Protein AF-A0A7C7XFG1-F1 (afdb_monomer_lite)

Structure (mmCIF, N/CA/C/O backbone):
data_AF-A0A7C7XFG1-F1
#
_entry.id   AF-A0A7C7XFG1-F1
#
loop_
_atom_site.group_PDB
_atom_site.id
_atom_site.type_symbol
_atom_site.label_atom_id
_atom_site.label_alt_id
_atom_site.label_comp_id
_atom_site.label_asym_id
_atom_site.label_entity_id
_atom_site.label_seq_id
_atom_site.pdbx_PDB_ins_code
_atom_site.Cartn_x
_atom_site.Cartn_y
_atom_site.Cartn_z
_atom_site.occupancy
_atom_site.B_iso_or_equiv
_atom_site.auth_seq_id
_atom_site.auth_comp_id
_atom_site.auth_asym_id
_atom_site.auth_atom_id
_atom_site.pdbx_PDB_model_num
ATOM 1 N N . ASP A 1 1 ? -14.202 -2.512 3.787 1.00 85.25 1 ASP A N 1
ATOM 2 C CA . ASP A 1 1 ? -13.879 -1.202 4.414 1.00 85.25 1 ASP A CA 1
ATOM 3 C C . ASP A 1 1 ? -12.525 -0.596 4.058 1.00 85.25 1 ASP A C 1
ATOM 5 O O . ASP A 1 1 ? -12.422 0.629 4.050 1.00 85.25 1 ASP A O 1
ATOM 9 N N . ILE A 1 2 ? -11.489 -1.398 3.776 1.00 95.12 2 ILE A N 1
ATOM 10 C CA . ILE A 1 2 ? -10.126 -0.895 3.537 1.00 95.12 2 ILE A CA 1
ATOM 11 C C . ILE A 1 2 ? -9.636 -1.296 2.152 1.00 95.12 2 ILE A C 1
ATOM 13 O O . ILE A 1 2 ? -9.741 -2.463 1.767 1.00 95.12 2 ILE A O 1
ATOM 17 N N . VAL A 1 3 ? -9.013 -0.351 1.457 1.00 98.25 3 VAL A N 1
ATOM 18 C CA . VAL A 1 3 ? -8.217 -0.628 0.258 1.00 98.25 3 VAL A CA 1
ATOM 19 C C . VAL A 1 3 ? -6.757 -0.273 0.526 1.00 98.25 3 VAL A C 1
ATOM 21 O O . VAL A 1 3 ? -6.457 0.828 0.975 1.00 98.25 3 VAL A O 1
ATOM 24 N N . PHE A 1 4 ? -5.835 -1.183 0.229 1.00 98.62 4 PHE A N 1
ATOM 25 C CA . PHE A 1 4 ? -4.392 -0.949 0.239 1.00 98.62 4 PHE A CA 1
ATOM 26 C C . PHE A 1 4 ? -3.904 -0.702 -1.186 1.00 98.62 4 PHE A C 1
ATOM 28 O O . PHE A 1 4 ? -4.146 -1.521 -2.071 1.00 98.62 4 PHE A O 1
ATOM 35 N N . VAL A 1 5 ? -3.186 0.399 -1.406 1.00 98.69 5 VAL A N 1
ATOM 36 C CA . VAL A 1 5 ? -2.674 0.787 -2.728 1.00 98.69 5 VAL A CA 1
ATOM 37 C C . VAL A 1 5 ? -1.150 0.836 -2.695 1.00 98.69 5 VAL A C 1
ATOM 39 O O . VAL A 1 5 ? -0.562 1.655 -1.987 1.00 98.69 5 VAL A O 1
ATOM 42 N N . GLY A 1 6 ? -0.516 -0.060 -3.450 1.00 98.12 6 GLY A N 1
ATOM 43 C CA . GLY A 1 6 ? 0.925 -0.087 -3.694 1.00 98.12 6 GLY A CA 1
ATOM 44 C C . GLY A 1 6 ? 1.339 0.592 -5.000 1.00 98.12 6 GLY A C 1
ATOM 45 O O . GLY A 1 6 ? 0.567 1.310 -5.631 1.00 98.12 6 GLY A O 1
ATOM 46 N N . GLU A 1 7 ? 2.584 0.366 -5.413 1.00 98.00 7 GLU A N 1
ATOM 47 C CA . GLU A 1 7 ? 3.165 0.979 -6.612 1.00 98.00 7 GLU A CA 1
ATOM 48 C C . GLU A 1 7 ? 2.783 0.245 -7.905 1.00 98.00 7 GLU A C 1
ATOM 50 O O . GLU A 1 7 ? 2.129 0.818 -8.776 1.00 98.00 7 GLU A O 1
ATOM 55 N N . ALA A 1 8 ? 3.207 -1.013 -8.034 1.00 97.69 8 ALA A N 1
ATOM 56 C CA . ALA A 1 8 ? 3.112 -1.813 -9.249 1.00 97.69 8 ALA A CA 1
ATOM 57 C C . ALA A 1 8 ? 3.255 -3.315 -8.925 1.00 97.69 8 ALA A C 1
ATOM 59 O O . ALA A 1 8 ? 3.811 -3.662 -7.876 1.00 97.69 8 ALA A O 1
ATOM 60 N N . PRO A 1 9 ? 2.824 -4.225 -9.818 1.00 97.56 9 PRO A N 1
ATOM 61 C CA . PRO A 1 9 ? 3.169 -5.640 -9.730 1.00 97.56 9 PRO A CA 1
ATOM 62 C C . PRO A 1 9 ? 4.687 -5.862 -9.776 1.00 97.56 9 PR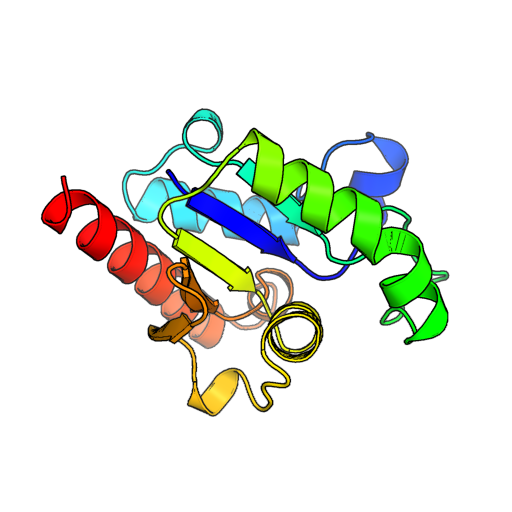O A C 1
ATOM 64 O O . PRO A 1 9 ? 5.397 -5.246 -10.572 1.00 97.56 9 PRO A O 1
ATOM 67 N N . GLY A 1 10 ? 5.185 -6.782 -8.948 1.00 96.25 10 GLY A N 1
ATOM 68 C CA . GLY A 1 10 ? 6.529 -7.339 -9.066 1.00 96.25 10 GLY A CA 1
ATOM 69 C C . GLY A 1 10 ? 6.544 -8.599 -9.935 1.00 96.25 10 GLY A C 1
ATOM 70 O O . GLY A 1 10 ? 5.545 -8.983 -10.539 1.00 96.25 10 GLY A O 1
ATOM 71 N N . LYS A 1 11 ? 7.695 -9.285 -9.992 1.00 96.31 11 LYS A N 1
ATOM 72 C CA . LYS A 1 11 ? 7.868 -10.507 -10.805 1.00 96.31 11 LYS A CA 1
ATOM 73 C C . LYS A 1 11 ? 6.856 -11.602 -10.462 1.00 96.31 11 LYS A C 1
ATOM 75 O O . LYS A 1 11 ? 6.346 -12.260 -11.360 1.00 96.31 11 LYS A O 1
ATOM 80 N N . SER A 1 12 ? 6.616 -11.835 -9.175 1.00 95.88 12 SER A N 1
ATOM 81 C CA . SER A 1 12 ? 5.724 -12.910 -8.734 1.00 95.88 12 SER A CA 1
ATOM 82 C C . SER A 1 12 ? 4.262 -12.575 -9.003 1.00 95.88 12 SER A C 1
ATOM 84 O O . SER A 1 12 ? 3.491 -13.466 -9.338 1.00 95.88 12 SER A O 1
ATOM 86 N N . GLU A 1 13 ? 3.895 -11.305 -8.851 1.00 96.12 13 GLU A N 1
ATOM 87 C CA . GLU A 1 13 ? 2.557 -10.789 -9.120 1.00 96.12 13 GLU A CA 1
ATOM 88 C C . GLU A 1 13 ? 2.219 -10.903 -10.607 1.00 96.12 13 GLU A C 1
ATOM 90 O O . GLU A 1 13 ? 1.163 -11.421 -10.948 1.00 96.12 13 GLU A O 1
ATOM 95 N N . ASP A 1 14 ? 3.151 -10.497 -11.469 1.00 95.75 14 ASP A N 1
ATOM 96 C CA . ASP A 1 14 ? 3.056 -10.573 -12.931 1.00 95.75 14 ASP A CA 1
ATOM 97 C C . ASP A 1 14 ? 2.844 -12.013 -13.422 1.00 95.75 14 ASP A C 1
ATOM 99 O O . ASP A 1 14 ? 1.933 -12.290 -14.192 1.00 95.75 14 ASP A O 1
ATOM 103 N N . LEU A 1 15 ? 3.613 -12.966 -12.883 1.00 95.38 15 LEU A N 1
ATOM 104 C CA . LEU A 1 15 ? 3.490 -14.386 -13.235 1.00 95.38 15 LEU A CA 1
ATOM 105 C C . LEU A 1 15 ? 2.198 -15.043 -12.730 1.00 95.38 15 LEU A C 1
ATOM 107 O O . LEU A 1 15 ? 1.760 -16.040 -13.297 1.00 95.38 15 LEU A O 1
ATOM 111 N N . ARG A 1 16 ? 1.632 -14.558 -11.621 1.00 94.44 16 ARG A N 1
ATOM 112 C CA . ARG A 1 16 ? 0.491 -15.202 -10.943 1.00 94.44 16 ARG A CA 1
ATOM 113 C C . ARG A 1 16 ? -0.832 -14.468 -11.138 1.00 94.44 16 ARG A C 1
ATOM 115 O O . ARG A 1 16 ? -1.855 -14.977 -10.690 1.00 94.44 16 ARG A O 1
ATOM 122 N N . GLY A 1 17 ? -0.813 -13.268 -11.715 1.00 92.94 17 GLY A N 1
ATOM 123 C CA . GLY A 1 17 ? -1.990 -12.412 -11.868 1.00 92.94 17 GLY A CA 1
ATOM 124 C C . GLY A 1 17 ? -2.622 -11.973 -10.542 1.00 92.94 17 GLY A C 1
ATOM 125 O O . GLY A 1 17 ? -3.806 -11.654 -10.506 1.00 92.94 17 GLY A O 1
ATOM 126 N N . LYS A 1 18 ? -1.872 -11.995 -9.430 1.00 92.69 18 LYS A N 1
ATOM 127 C CA . LYS A 1 18 ? -2.379 -11.642 -8.092 1.00 92.69 18 LYS A CA 1
ATOM 128 C C . LYS A 1 18 ? -1.483 -10.590 -7.439 1.00 92.69 18 LYS A C 1
ATOM 130 O O . LYS A 1 18 ? -0.269 -10.791 -7.408 1.00 92.69 18 LYS A O 1
ATOM 135 N N . PRO A 1 19 ? -2.039 -9.496 -6.889 1.00 91.50 19 PRO A N 1
ATOM 136 C CA . PRO A 1 19 ? -1.249 -8.442 -6.259 1.00 91.50 19 PRO A CA 1
ATOM 137 C C . PRO A 1 19 ? -0.611 -8.946 -4.962 1.00 91.50 19 PRO A C 1
ATOM 139 O O . PRO A 1 19 ? -1.207 -9.756 -4.261 1.00 91.50 19 PRO A O 1
ATOM 142 N N . PHE A 1 20 ? 0.579 -8.445 -4.615 1.00 95.81 20 PHE A N 1
ATOM 143 C CA . PHE A 1 20 ? 1.253 -8.711 -3.335 1.00 95.81 20 PHE A CA 1
ATOM 144 C C . PHE A 1 20 ? 1.326 -10.207 -2.963 1.00 95.81 20 PHE A C 1
ATOM 146 O O . PHE A 1 20 ? 0.868 -10.604 -1.893 1.00 95.81 20 PHE A O 1
ATOM 153 N N . VAL A 1 21 ? 1.897 -11.043 -3.833 1.00 95.56 21 VAL A N 1
ATOM 154 C CA . VAL A 1 21 ? 2.119 -12.489 -3.592 1.00 95.56 21 VAL A CA 1
ATOM 155 C C . VAL A 1 21 ? 3.603 -12.865 -3.499 1.00 95.56 21 VAL A C 1
ATOM 157 O O . VAL A 1 21 ? 3.947 -14.009 -3.198 1.00 95.56 21 VAL A O 1
ATOM 160 N N . GLY A 1 22 ? 4.503 -11.918 -3.774 1.00 95.12 22 GLY A N 1
ATOM 161 C CA . GLY A 1 22 ? 5.940 -12.038 -3.561 1.00 95.12 22 GLY A CA 1
ATOM 162 C C . GLY A 1 22 ? 6.369 -11.703 -2.129 1.00 95.12 22 GLY A C 1
ATOM 163 O O . GLY A 1 22 ? 5.574 -11.678 -1.191 1.00 95.12 22 GLY A O 1
ATOM 164 N N . THR A 1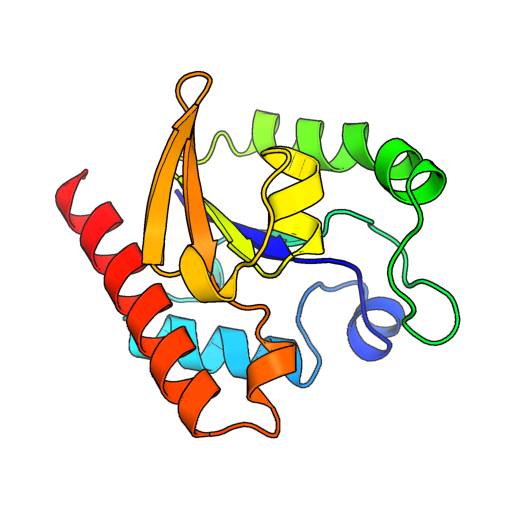 23 ? 7.658 -11.409 -1.948 1.00 96.06 23 THR A N 1
ATOM 165 C CA . THR A 1 23 ? 8.256 -11.141 -0.626 1.00 96.06 23 THR A CA 1
ATOM 166 C C . THR A 1 23 ? 7.638 -9.931 0.079 1.00 96.06 23 THR A C 1
ATOM 168 O O . THR A 1 23 ? 7.396 -9.979 1.281 1.00 96.06 23 THR A O 1
ATOM 171 N N . ALA A 1 24 ? 7.341 -8.859 -0.663 1.00 96.69 24 ALA A N 1
ATOM 172 C CA . ALA A 1 24 ? 6.641 -7.696 -0.117 1.00 96.69 24 ALA A CA 1
ATOM 173 C C . ALA A 1 24 ? 5.210 -8.053 0.322 1.00 96.69 24 ALA A C 1
ATOM 175 O O . ALA A 1 24 ? 4.756 -7.583 1.360 1.00 96.69 24 ALA A O 1
ATOM 176 N N . GLY A 1 25 ? 4.541 -8.932 -0.430 1.00 97.12 25 GLY A N 1
ATOM 177 C CA . GLY A 1 25 ? 3.233 -9.478 -0.082 1.00 97.12 25 GLY A CA 1
ATOM 178 C C . GLY A 1 25 ? 3.231 -10.212 1.247 1.00 97.12 25 GLY A C 1
ATOM 179 O O . GLY A 1 25 ? 2.452 -9.865 2.122 1.00 97.12 25 GLY A O 1
ATOM 180 N N . LYS A 1 26 ? 4.203 -11.104 1.460 1.00 96.88 26 LYS A N 1
ATOM 181 C CA . LYS A 1 26 ? 4.364 -11.802 2.745 1.00 96.88 26 LYS A CA 1
ATOM 182 C C . LYS A 1 26 ? 4.534 -10.837 3.923 1.00 96.88 26 LYS A C 1
ATOM 184 O O . LYS A 1 26 ? 4.004 -11.077 4.999 1.00 96.88 26 LYS A O 1
ATOM 189 N N . LYS A 1 27 ? 5.252 -9.722 3.732 1.00 97.88 27 LYS A N 1
ATOM 190 C CA . LYS A 1 27 ? 5.403 -8.693 4.776 1.00 97.88 27 LYS A CA 1
ATOM 191 C C . LYS A 1 27 ? 4.106 -7.942 5.063 1.00 97.88 27 LYS A C 1
ATOM 193 O O . LYS A 1 27 ? 3.880 -7.571 6.213 1.00 97.88 27 LYS A O 1
ATOM 198 N N . LEU A 1 28 ? 3.279 -7.726 4.043 1.00 98.25 28 LEU A N 1
ATOM 199 C CA . LEU A 1 28 ? 1.934 -7.189 4.216 1.00 98.25 28 LEU A CA 1
ATOM 200 C C . LEU A 1 28 ? 1.044 -8.187 4.966 1.00 98.25 28 LEU A C 1
ATOM 202 O O . LEU A 1 28 ? 0.437 -7.791 5.954 1.00 98.25 28 LEU A O 1
ATOM 206 N N . ASP A 1 29 ? 1.046 -9.462 4.573 1.00 97.50 29 ASP A N 1
ATOM 207 C CA . ASP A 1 29 ? 0.274 -10.528 5.229 1.00 97.50 29 ASP A CA 1
ATOM 208 C C . ASP A 1 29 ? 0.623 -10.636 6.716 1.00 97.50 29 ASP A C 1
ATOM 210 O O . ASP A 1 29 ? -0.255 -10.513 7.566 1.00 97.50 29 ASP A O 1
ATOM 214 N N . GLU A 1 30 ? 1.919 -10.708 7.044 1.00 97.25 30 GLU A N 1
ATOM 215 C CA . GLU A 1 30 ? 2.381 -10.687 8.434 1.00 97.25 30 GLU A CA 1
ATOM 216 C C . GLU A 1 30 ? 1.844 -9.457 9.190 1.00 97.25 30 GLU A C 1
ATOM 218 O O . GLU A 1 30 ? 1.500 -9.551 10.366 1.00 97.25 30 GLU A O 1
ATOM 223 N N . ALA A 1 31 ? 1.823 -8.273 8.570 1.00 98.06 31 ALA A N 1
ATOM 224 C CA . ALA A 1 31 ? 1.369 -7.049 9.228 1.00 98.06 31 ALA A CA 1
ATOM 225 C C . ALA A 1 31 ? -0.153 -7.009 9.437 1.00 98.06 31 ALA A C 1
ATOM 227 O O . ALA A 1 31 ? -0.593 -6.497 10.469 1.00 98.06 31 ALA A O 1
ATOM 228 N N . LEU A 1 32 ? -0.929 -7.555 8.495 1.00 97.69 32 LEU A N 1
ATOM 229 C CA . LEU A 1 32 ? -2.379 -7.720 8.608 1.00 97.69 32 LEU A CA 1
ATOM 230 C C . LEU A 1 32 ? -2.722 -8.700 9.735 1.00 97.69 32 LEU A C 1
ATOM 232 O O . LEU A 1 32 ? -3.436 -8.330 10.664 1.00 97.69 32 LEU A O 1
ATOM 236 N N . GLU A 1 33 ? -2.114 -9.887 9.740 1.00 97.06 33 GLU A N 1
ATOM 237 C CA . GLU A 1 33 ? -2.320 -10.880 10.802 1.00 97.06 33 GLU A CA 1
ATOM 238 C C . GLU A 1 33 ? -1.993 -10.290 12.180 1.00 97.06 33 GLU A C 1
ATOM 240 O O . GLU A 1 33 ? -2.768 -10.397 13.131 1.00 97.06 33 GLU A O 1
ATOM 245 N N . ASN A 1 34 ? -0.875 -9.563 12.281 1.00 96.81 34 ASN A N 1
ATOM 246 C CA . ASN A 1 34 ? -0.470 -8.895 13.516 1.00 96.81 34 ASN A CA 1
ATOM 247 C C . ASN A 1 34 ? -1.466 -7.820 13.990 1.00 96.81 34 ASN A C 1
ATOM 249 O O . ASN A 1 34 ? -1.471 -7.493 15.178 1.00 96.81 34 ASN A O 1
ATOM 253 N N . SER A 1 35 ? -2.266 -7.227 13.102 1.00 96.75 35 SER A N 1
ATOM 254 C CA . SER A 1 35 ? -3.302 -6.254 13.466 1.00 96.75 35 SER A CA 1
ATOM 255 C C . SER A 1 35 ? -4.661 -6.898 13.767 1.00 96.75 35 SER A C 1
ATOM 257 O O . SER A 1 35 ? -5.580 -6.213 14.233 1.00 96.75 35 SER A O 1
ATOM 259 N N . GLY A 1 36 ? -4.777 -8.217 13.586 1.00 95.31 36 GLY A N 1
ATOM 260 C CA . GLY A 1 36 ? -6.040 -8.946 13.659 1.00 95.31 36 GLY A CA 1
ATOM 261 C C . GLY A 1 36 ? -6.951 -8.637 12.471 1.00 95.31 36 GLY A C 1
ATOM 262 O O . GLY A 1 36 ? -8.167 -8.609 12.643 1.00 95.31 36 GLY A O 1
ATOM 263 N N . LEU A 1 37 ? -6.361 -8.310 11.320 1.00 94.38 37 LEU A N 1
ATOM 264 C CA . LEU A 1 37 ? -7.027 -8.283 10.023 1.00 94.38 37 LEU A CA 1
ATOM 265 C C . LEU A 1 37 ? -6.614 -9.526 9.237 1.00 94.38 37 LEU A C 1
ATOM 267 O O . LEU A 1 37 ? -5.504 -10.035 9.398 1.00 94.38 37 LEU A O 1
ATOM 271 N N . THR A 1 38 ? -7.476 -9.976 8.341 1.00 92.94 38 THR A N 1
ATOM 272 C CA . THR A 1 38 ? -7.159 -11.037 7.387 1.00 92.94 38 THR A CA 1
ATOM 273 C C . THR A 1 38 ? -7.138 -10.488 5.964 1.00 92.94 38 THR A C 1
ATOM 275 O O . THR A 1 38 ? -7.653 -9.406 5.671 1.00 92.94 38 THR A O 1
ATOM 278 N N . ARG A 1 39 ? -6.483 -11.210 5.051 1.00 93.62 39 ARG A N 1
ATOM 279 C CA . ARG A 1 39 ? -6.313 -10.757 3.665 1.00 93.62 39 ARG A CA 1
ATOM 280 C C . ARG A 1 39 ? -7.637 -10.668 2.901 1.00 93.62 39 ARG A C 1
ATOM 282 O O . ARG A 1 39 ? -7.771 -9.820 2.032 1.00 93.62 39 ARG A O 1
ATOM 289 N N . ASP A 1 40 ? -8.595 -11.525 3.226 1.00 93.44 40 ASP A N 1
ATOM 290 C CA . ASP A 1 40 ? -9.951 -11.551 2.667 1.00 93.44 40 ASP A CA 1
ATOM 291 C C . ASP A 1 40 ? -10.840 -10.401 3.170 1.00 93.44 40 ASP A C 1
ATOM 293 O O . ASP A 1 40 ? -11.822 -10.060 2.518 1.00 93.44 40 ASP A O 1
ATOM 297 N N . GLN A 1 41 ? -10.470 -9.742 4.272 1.00 93.06 41 GLN A N 1
ATOM 298 C CA . GLN A 1 41 ? -11.177 -8.562 4.790 1.00 93.06 41 GLN A CA 1
ATOM 299 C C . GLN A 1 41 ? -10.766 -7.252 4.103 1.00 93.06 41 GLN A C 1
ATOM 301 O O . GLN A 1 41 ? -11.334 -6.191 4.382 1.00 93.06 41 GLN A O 1
ATOM 306 N N . VAL A 1 42 ? -9.750 -7.288 3.238 1.00 96.44 42 VAL A N 1
ATOM 307 C CA . VAL A 1 42 ? -9.159 -6.092 2.635 1.00 96.44 42 VAL A CA 1
ATOM 308 C C . VAL A 1 42 ? -9.026 -6.255 1.130 1.00 96.44 42 VAL A C 1
ATOM 310 O O . VAL A 1 42 ? -8.792 -7.345 0.619 1.00 96.44 42 VAL A O 1
ATOM 313 N N . TYR A 1 43 ? -9.117 -5.145 0.405 1.00 97.81 43 TYR A N 1
ATOM 314 C CA . TYR A 1 43 ? -8.758 -5.129 -1.007 1.00 97.81 43 TYR A CA 1
ATOM 315 C C . TYR A 1 43 ? -7.335 -4.602 -1.169 1.00 97.81 43 TYR A C 1
ATOM 317 O O . TYR A 1 43 ? -6.944 -3.640 -0.507 1.00 97.81 43 TYR A O 1
ATOM 325 N N . ILE A 1 44 ? -6.543 -5.222 -2.042 1.00 98.19 44 ILE A N 1
ATOM 326 C CA . ILE A 1 44 ? -5.148 -4.842 -2.281 1.00 98.19 44 ILE A CA 1
ATOM 327 C C . ILE A 1 44 ? -4.962 -4.621 -3.777 1.00 98.19 44 ILE A C 1
ATOM 329 O O . ILE A 1 44 ? -5.240 -5.508 -4.578 1.00 98.19 44 ILE A O 1
ATOM 333 N N . THR A 1 45 ? -4.445 -3.456 -4.146 1.00 98.12 45 THR A N 1
ATOM 334 C CA . THR A 1 45 ? -4.231 -3.048 -5.535 1.00 98.12 45 THR A CA 1
ATOM 335 C C . THR A 1 45 ? -2.971 -2.187 -5.668 1.00 98.12 45 THR A C 1
ATOM 337 O O . THR A 1 45 ? -2.224 -1.996 -4.708 1.00 98.12 45 THR A O 1
ATOM 340 N N . ASN A 1 46 ? -2.699 -1.688 -6.871 1.00 98.50 46 ASN A N 1
ATOM 341 C CA . ASN A 1 46 ? -1.549 -0.847 -7.200 1.00 98.50 46 ASN A CA 1
ATOM 342 C C . ASN A 1 46 ? -1.952 0.346 -8.074 1.00 98.50 46 ASN A C 1
ATOM 344 O O . ASN A 1 46 ? -2.979 0.291 -8.756 1.00 98.50 46 ASN A O 1
ATOM 348 N N . ILE A 1 47 ? -1.102 1.381 -8.085 1.00 98.38 47 ILE A N 1
ATOM 349 C CA . ILE A 1 47 ? -1.224 2.535 -8.988 1.00 98.38 47 ILE A CA 1
ATOM 350 C C . ILE A 1 47 ? -1.191 2.098 -10.454 1.00 98.38 47 ILE A C 1
ATOM 352 O O . ILE A 1 47 ? -2.067 2.482 -11.221 1.00 98.38 47 ILE A O 1
ATOM 356 N N . VAL A 1 48 ? -0.216 1.274 -10.848 1.00 98.19 48 VAL A N 1
ATOM 357 C CA . VAL A 1 48 ? -0.194 0.666 -12.189 1.00 98.19 48 VAL A CA 1
ATOM 358 C C . VAL A 1 48 ? -0.531 -0.816 -12.121 1.00 98.19 48 VAL A C 1
ATOM 360 O O . VAL A 1 48 ? -0.229 -1.482 -11.130 1.00 98.19 48 VAL A O 1
ATOM 363 N N . LYS A 1 49 ? -1.167 -1.342 -13.173 1.00 97.44 49 LYS A N 1
ATOM 364 C CA . LYS A 1 49 ? -1.658 -2.733 -13.216 1.00 97.44 49 LYS A CA 1
ATOM 365 C C . LYS A 1 49 ? -0.693 -3.716 -13.877 1.00 97.44 49 LYS A C 1
ATOM 367 O O . LYS A 1 49 ? -0.868 -4.920 -13.733 1.00 97.44 49 LYS A O 1
ATOM 372 N N . CYS A 1 50 ? 0.350 -3.211 -14.533 1.00 97.00 50 CYS A N 1
ATOM 373 C CA . CYS A 1 50 ? 1.361 -4.010 -15.221 1.00 97.00 50 CYS A CA 1
ATOM 374 C C . CYS A 1 50 ? 2.730 -3.820 -14.576 1.00 97.00 50 CYS A C 1
ATOM 376 O O . CYS A 1 50 ? 3.065 -2.726 -14.118 1.00 97.00 50 CYS A O 1
ATOM 378 N N . ARG A 1 51 ? 3.539 -4.881 -14.570 1.00 97.56 51 ARG A N 1
ATOM 379 C CA . ARG A 1 51 ? 4.907 -4.841 -14.057 1.00 97.56 51 ARG A CA 1
ATOM 380 C C . ARG A 1 51 ? 5.809 -3.989 -14.963 1.00 97.56 51 ARG A C 1
ATOM 382 O O . ARG A 1 51 ? 6.010 -4.349 -16.123 1.00 97.56 51 ARG A O 1
ATOM 389 N N . PRO A 1 52 ? 6.447 -2.921 -14.452 1.00 97.06 52 PRO A N 1
ATOM 390 C CA . PRO A 1 52 ? 7.411 -2.162 -15.235 1.00 97.06 52 PRO A CA 1
ATOM 391 C C . PRO A 1 52 ? 8.683 -2.983 -15.515 1.00 97.06 52 PRO A C 1
ATOM 393 O O . PRO A 1 52 ? 9.089 -3.810 -14.683 1.00 97.06 52 PRO A O 1
ATOM 396 N N . PRO A 1 53 ? 9.387 -2.731 -16.637 1.00 95.88 53 PRO A N 1
ATOM 397 C CA . PRO A 1 53 ? 10.647 -3.399 -16.947 1.00 95.88 53 PRO A CA 1
ATOM 398 C C . PRO A 1 53 ? 11.636 -3.321 -15.780 1.00 95.88 53 PRO A C 1
ATOM 400 O O . PRO A 1 53 ? 11.871 -2.254 -15.215 1.00 95.88 53 PRO A O 1
ATOM 403 N N . LYS A 1 54 ? 12.217 -4.467 -15.405 1.00 94.69 54 LYS A N 1
ATOM 404 C CA . LYS A 1 54 ? 13.162 -4.587 -14.275 1.00 94.69 54 LYS A CA 1
ATOM 405 C C . LYS A 1 54 ? 12.613 -4.085 -12.920 1.00 94.69 54 LYS A C 1
ATOM 407 O O . LYS A 1 54 ? 13.404 -3.806 -12.028 1.00 94.69 54 LYS A O 1
ATOM 412 N N . ASN A 1 55 ? 11.287 -4.028 -12.733 1.00 94.00 55 ASN A N 1
ATOM 413 C CA . ASN A 1 55 ? 10.629 -3.482 -11.533 1.00 94.00 55 ASN A CA 1
ATOM 414 C C . ASN A 1 55 ? 10.997 -2.014 -11.241 1.00 94.00 55 ASN A C 1
ATOM 416 O O . ASN A 1 55 ? 11.091 -1.626 -10.077 1.00 94.00 55 ASN A O 1
ATOM 420 N N . ARG A 1 56 ? 11.269 -1.204 -12.274 1.00 96.81 56 ARG A N 1
ATOM 421 C CA . ARG A 1 56 ? 11.475 0.237 -12.075 1.00 96.81 56 ARG A CA 1
ATOM 422 C C . ARG A 1 56 ? 10.194 0.912 -11.576 1.00 96.81 56 ARG A C 1
ATOM 424 O O . ARG A 1 56 ? 9.100 0.404 -11.806 1.00 96.81 56 ARG A O 1
ATOM 431 N N . ILE A 1 57 ? 10.338 2.108 -11.012 1.00 96.62 57 ILE A N 1
ATOM 432 C CA . ILE A 1 57 ? 9.194 2.967 -10.689 1.00 96.62 57 ILE A CA 1
ATOM 433 C C . ILE A 1 57 ? 8.438 3.302 -11.994 1.00 96.62 57 ILE A C 1
ATOM 435 O O . ILE A 1 57 ? 9.084 3.608 -13.011 1.00 96.62 57 ILE A O 1
ATOM 439 N N . PRO A 1 58 ? 7.093 3.228 -12.012 1.00 97.19 58 PRO A N 1
ATOM 440 C CA . PRO A 1 58 ? 6.308 3.640 -13.168 1.00 97.19 58 PRO A CA 1
ATOM 441 C C . PRO A 1 58 ? 6.450 5.145 -13.415 1.00 97.19 58 PRO A C 1
ATOM 443 O O . PRO A 1 58 ? 6.505 5.945 -12.478 1.00 97.19 58 PRO A O 1
ATOM 446 N N . ASN A 1 59 ? 6.507 5.540 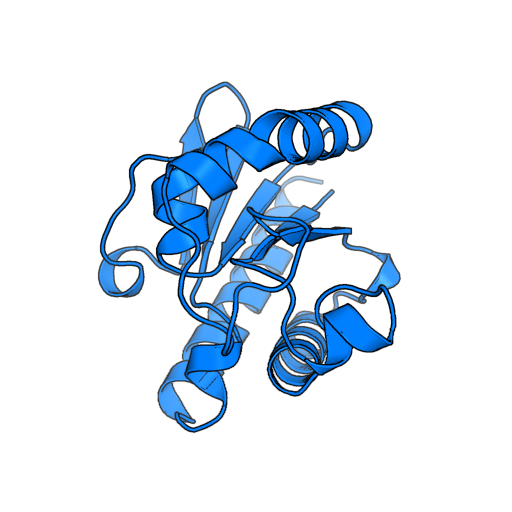-14.683 1.00 96.81 59 ASN A N 1
ATOM 447 C CA . ASN A 1 59 ? 6.527 6.949 -15.069 1.00 96.81 59 ASN A CA 1
ATOM 448 C C . ASN A 1 59 ? 5.108 7.542 -15.063 1.00 96.81 59 ASN A C 1
ATOM 450 O O . ASN A 1 59 ? 4.117 6.828 -14.918 1.00 96.81 59 ASN A O 1
ATOM 454 N N . ASP A 1 60 ? 4.998 8.857 -15.227 1.00 96.12 60 ASP A N 1
ATOM 455 C CA . ASP A 1 60 ? 3.704 9.536 -15.101 1.00 96.12 60 ASP A CA 1
ATOM 456 C C . ASP A 1 60 ? 2.725 9.176 -16.222 1.00 96.12 60 ASP A C 1
ATOM 458 O O . ASP A 1 60 ? 1.529 9.045 -15.967 1.00 96.12 60 ASP A O 1
ATOM 462 N N . LYS A 1 61 ? 3.226 8.887 -17.430 1.00 97.06 61 LYS A N 1
ATOM 463 C CA . LYS A 1 61 ? 2.395 8.386 -18.529 1.00 97.06 61 LYS A CA 1
ATOM 464 C C . LYS A 1 61 ? 1.813 7.010 -18.205 1.00 97.06 61 LYS A C 1
ATOM 466 O O . LYS A 1 61 ? 0.653 6.770 -18.495 1.00 97.06 61 LYS A O 1
ATOM 471 N N . GLU A 1 62 ? 2.578 6.116 -17.585 1.00 97.56 62 GLU A N 1
ATOM 472 C CA . GLU A 1 62 ? 2.098 4.789 -17.172 1.00 97.56 62 GLU A CA 1
ATOM 473 C C . GLU A 1 62 ? 1.069 4.872 -16.040 1.00 97.56 62 GLU A C 1
ATOM 475 O O . GLU A 1 62 ? 0.101 4.114 -16.039 1.00 97.56 62 GLU A O 1
ATOM 480 N N . LYS A 1 63 ? 1.251 5.805 -15.098 1.00 97.75 63 LYS A N 1
ATOM 481 C CA . LYS A 1 63 ? 0.282 6.058 -14.020 1.00 97.75 63 LYS A CA 1
ATOM 482 C C . LYS A 1 63 ? -1.035 6.594 -14.577 1.00 97.75 63 LYS A C 1
ATOM 484 O O . LYS A 1 63 ? -2.078 6.055 -14.240 1.00 97.75 63 LYS A O 1
ATOM 489 N N . MET A 1 64 ? -0.974 7.588 -15.465 1.00 96.62 64 MET A N 1
ATOM 490 C CA . MET A 1 64 ? -2.140 8.130 -16.179 1.00 96.62 64 MET A CA 1
ATOM 491 C C . MET A 1 64 ? -2.804 7.059 -17.064 1.00 96.62 64 MET A C 1
ATOM 493 O O . MET A 1 64 ? -4.013 6.917 -17.074 1.00 96.62 64 MET A O 1
ATOM 497 N N . MET A 1 65 ? -1.985 6.222 -17.705 1.00 95.75 65 MET A N 1
ATOM 498 C CA . MET A 1 65 ? -2.280 4.878 -18.234 1.00 95.75 65 MET A CA 1
ATOM 499 C C . MET A 1 65 ? -3.348 4.091 -17.473 1.00 95.75 65 MET A C 1
ATOM 501 O O . MET A 1 65 ? -4.263 3.487 -18.030 1.00 95.75 65 MET A O 1
ATOM 505 N N . CYS A 1 66 ? -3.130 4.021 -16.167 1.00 96.50 66 CYS A N 1
ATOM 506 C CA . CYS A 1 66 ? -3.808 3.093 -15.284 1.00 96.50 66 CYS A CA 1
ATOM 507 C C . CYS A 1 66 ? -4.799 3.772 -14.332 1.00 96.50 66 CYS A C 1
ATOM 509 O O . CYS A 1 66 ? -5.424 3.052 -13.548 1.00 96.50 66 CYS A O 1
ATOM 511 N N . SER A 1 67 ? -4.930 5.105 -14.362 1.00 94.88 67 SER A N 1
ATOM 512 C CA . SER A 1 67 ? -5.730 5.856 -13.385 1.00 94.88 67 SER A CA 1
ATOM 513 C C . SER A 1 67 ? -7.172 5.381 -13.373 1.00 94.88 67 SER A C 1
ATOM 515 O O . SER A 1 67 ? -7.681 5.038 -12.310 1.00 94.88 67 SER A O 1
ATOM 517 N N . ASP A 1 68 ? -7.771 5.227 -14.552 1.00 96.75 68 ASP A N 1
ATOM 518 C CA . ASP A 1 68 ? -9.183 4.877 -14.700 1.00 96.75 68 ASP A CA 1
ATOM 519 C C . ASP A 1 68 ? -9.494 3.514 -14.074 1.00 96.75 68 ASP A C 1
ATOM 521 O O . ASP A 1 68 ? -10.534 3.328 -13.448 1.00 96.75 68 ASP A O 1
ATOM 525 N N . TYR A 1 69 ? -8.568 2.553 -14.158 1.00 97.56 69 TYR A N 1
ATOM 526 C CA . TYR A 1 69 ? -8.743 1.254 -13.506 1.00 97.56 69 TYR A CA 1
ATOM 527 C C . TYR A 1 69 ? -8.787 1.390 -11.986 1.00 97.56 69 TYR A C 1
ATOM 529 O O . TYR A 1 69 ? -9.635 0.780 -11.341 1.00 97.56 69 TYR A O 1
ATOM 537 N N . LEU A 1 70 ? -7.875 2.171 -11.401 1.00 96.81 70 LEU A N 1
ATOM 538 C CA . LEU A 1 70 ? -7.853 2.381 -9.956 1.00 96.81 70 LEU A CA 1
ATOM 539 C C . LEU A 1 70 ? -9.064 3.194 -9.488 1.00 96.81 70 LEU A C 1
ATOM 541 O O . LEU A 1 70 ? -9.651 2.877 -8.457 1.00 96.81 70 LEU A O 1
ATOM 545 N N . GLU A 1 71 ? -9.458 4.220 -10.236 1.00 95.56 71 GLU A N 1
ATOM 546 C CA . GLU A 1 71 ? -10.649 5.011 -9.933 1.00 95.56 71 GLU A CA 1
ATOM 547 C C . GLU A 1 71 ? -11.911 4.148 -9.965 1.00 95.56 71 GLU A C 1
ATOM 549 O O . GLU A 1 71 ? -12.702 4.196 -9.021 1.00 95.56 71 GLU A O 1
ATOM 554 N N . ASN A 1 72 ? -12.047 3.284 -10.973 1.00 97.56 72 ASN A N 1
ATOM 555 C CA . ASN A 1 72 ? -13.151 2.334 -11.074 1.00 97.56 72 ASN A CA 1
ATOM 556 C C . ASN A 1 72 ? -13.156 1.331 -9.911 1.00 97.56 72 ASN A C 1
ATOM 558 O O . ASN A 1 72 ? -14.199 1.136 -9.289 1.00 97.56 72 ASN A O 1
ATOM 562 N N . GLU A 1 73 ? -12.005 0.745 -9.556 1.00 97.25 73 GLU A N 1
ATOM 563 C CA . GLU A 1 73 ? -11.878 -0.131 -8.378 1.00 97.25 73 GLU A CA 1
ATOM 564 C C . GLU A 1 73 ? -12.364 0.575 -7.102 1.00 97.25 73 GLU A C 1
ATOM 566 O O . GLU A 1 73 ? -13.183 0.038 -6.355 1.00 97.25 73 GLU A O 1
ATOM 571 N N . LEU A 1 74 ? -11.886 1.798 -6.856 1.00 95.88 74 LEU A N 1
ATOM 572 C CA . LEU A 1 74 ? -12.237 2.567 -5.663 1.00 95.88 74 LEU A CA 1
ATOM 573 C C . LEU A 1 74 ? -13.695 3.040 -5.672 1.00 95.88 74 LEU A C 1
ATOM 575 O O . LEU A 1 74 ? -14.282 3.192 -4.603 1.00 95.88 74 LEU A O 1
ATOM 579 N N . SER A 1 75 ? -14.270 3.292 -6.848 1.00 95.31 75 SER A N 1
ATOM 580 C CA . SER A 1 75 ? -15.681 3.649 -7.017 1.00 95.31 75 SER A CA 1
ATOM 581 C C . SER A 1 75 ? -16.595 2.472 -6.678 1.00 95.31 75 SER A C 1
ATOM 583 O O . SER A 1 75 ? -17.514 2.623 -5.878 1.00 95.31 75 SER A O 1
ATOM 585 N N . ILE A 1 76 ? -16.286 1.280 -7.202 1.00 96.56 76 ILE A N 1
ATOM 586 C CA . ILE A 1 76 ? -17.059 0.053 -6.958 1.00 96.56 76 ILE A CA 1
ATOM 587 C C . ILE A 1 76 ? -16.982 -0.359 -5.486 1.00 96.56 76 ILE A C 1
ATOM 589 O O . ILE A 1 76 ? -17.995 -0.693 -4.878 1.00 96.56 76 ILE A O 1
ATOM 593 N N . ILE A 1 77 ? -15.779 -0.348 -4.907 1.00 96.12 77 ILE A N 1
ATOM 594 C CA . ILE A 1 77 ? -15.563 -0.801 -3.526 1.00 96.12 77 ILE A CA 1
ATOM 595 C C . ILE A 1 77 ? -16.069 0.231 -2.515 1.00 96.12 77 ILE A C 1
ATOM 597 O O . ILE A 1 77 ? -16.471 -0.144 -1.416 1.00 96.12 77 ILE A O 1
ATOM 601 N N . ASN A 1 78 ? -16.003 1.519 -2.868 1.00 94.38 78 ASN A N 1
ATOM 602 C CA . ASN A 1 78 ? -16.329 2.651 -2.005 1.00 94.38 78 ASN A CA 1
ATOM 603 C C . ASN A 1 78 ? -15.761 2.498 -0.571 1.00 94.38 78 ASN A C 1
ATOM 605 O O . ASN A 1 78 ? -16.518 2.427 0.401 1.00 94.38 78 ASN A O 1
ATOM 609 N N . PRO A 1 79 ? -14.427 2.371 -0.412 1.00 94.50 79 PRO A N 1
ATOM 610 C CA . PRO A 1 79 ? -13.821 2.053 0.878 1.00 94.50 79 PRO A CA 1
ATOM 611 C C . PRO A 1 79 ? -13.952 3.208 1.878 1.00 94.50 79 PRO A C 1
ATOM 613 O O . PRO A 1 79 ? -13.810 4.374 1.513 1.00 94.50 79 PRO A O 1
ATOM 616 N N . LYS A 1 80 ? -14.091 2.877 3.169 1.00 92.50 80 LYS A N 1
ATOM 617 C CA . LYS A 1 80 ? -14.026 3.863 4.260 1.00 92.50 80 LYS A CA 1
ATOM 618 C C . LYS A 1 80 ? -12.636 4.504 4.343 1.00 92.50 80 LYS A C 1
ATOM 620 O O . LYS A 1 80 ? -12.525 5.710 4.550 1.00 92.50 80 LYS A O 1
ATOM 625 N N . ILE A 1 81 ? -11.575 3.698 4.203 1.00 96.38 81 ILE A N 1
ATOM 626 C CA . ILE A 1 81 ? -10.179 4.161 4.262 1.00 96.38 81 ILE A CA 1
ATOM 627 C C . ILE A 1 81 ? -9.343 3.557 3.127 1.00 96.38 81 ILE A C 1
ATOM 629 O O . ILE A 1 81 ? -9.406 2.358 2.849 1.00 96.38 81 ILE A O 1
ATOM 633 N N . ILE A 1 82 ? -8.484 4.384 2.527 1.00 98.25 82 ILE A N 1
ATOM 634 C CA . ILE A 1 82 ? -7.483 3.974 1.538 1.00 98.25 82 ILE A CA 1
ATOM 635 C C . ILE A 1 82 ? -6.081 4.089 2.155 1.00 98.25 82 ILE A C 1
ATOM 637 O O . ILE A 1 82 ? -5.609 5.181 2.466 1.00 98.25 82 ILE A O 1
ATOM 641 N N . CYS A 1 83 ? -5.386 2.967 2.331 1.00 98.56 83 CYS A N 1
ATOM 642 C CA . CYS A 1 83 ? -4.007 2.926 2.806 1.00 98.56 83 CYS A CA 1
ATOM 643 C C . CYS A 1 83 ? -3.019 3.068 1.637 1.00 98.56 83 CYS A C 1
ATOM 645 O O . CYS A 1 83 ? -2.823 2.137 0.854 1.00 98.56 83 CYS A O 1
ATOM 647 N N . LEU A 1 84 ? -2.353 4.218 1.549 1.00 98.69 84 LEU A N 1
ATOM 648 C CA . LEU A 1 84 ? -1.349 4.540 0.538 1.00 98.69 84 LEU A CA 1
ATOM 649 C C . LEU A 1 84 ? 0.028 4.050 0.989 1.00 98.69 84 LEU A C 1
ATOM 651 O O . LEU A 1 84 ? 0.612 4.581 1.938 1.00 98.69 84 LEU A O 1
ATOM 655 N N . MET A 1 85 ? 0.551 3.032 0.308 1.00 98.50 85 MET A N 1
ATOM 656 C CA . MET A 1 85 ? 1.815 2.389 0.656 1.00 98.50 85 MET A CA 1
ATOM 657 C C . MET A 1 85 ? 2.959 2.896 -0.226 1.00 98.50 85 MET A C 1
ATOM 659 O O . MET A 1 85 ? 3.078 2.542 -1.398 1.00 98.50 85 MET A O 1
ATOM 663 N N . GLY A 1 86 ? 3.866 3.674 0.363 1.00 98.00 86 GLY A N 1
ATOM 664 C CA . GLY A 1 86 ? 5.049 4.201 -0.322 1.00 98.00 86 GLY A CA 1
ATOM 665 C C . GLY A 1 86 ? 4.826 5.527 -1.053 1.00 98.00 86 GLY A C 1
ATOM 666 O O . GLY A 1 86 ? 3.710 6.028 -1.179 1.00 98.00 86 GLY A O 1
ATOM 667 N N . ASN A 1 87 ? 5.932 6.131 -1.505 1.00 97.62 87 ASN A N 1
ATOM 668 C CA . ASN A 1 87 ? 5.912 7.471 -2.102 1.00 97.62 87 ASN A CA 1
ATOM 669 C C . ASN A 1 87 ? 5.138 7.512 -3.423 1.00 97.62 87 ASN A C 1
ATOM 671 O O . ASN A 1 87 ? 4.530 8.533 -3.710 1.00 97.62 87 ASN A O 1
ATOM 675 N N . THR A 1 88 ? 5.136 6.431 -4.206 1.00 97.44 88 THR A N 1
ATOM 676 C CA . THR A 1 88 ? 4.417 6.401 -5.484 1.00 97.44 88 THR A CA 1
ATOM 677 C C . THR A 1 88 ? 2.911 6.476 -5.267 1.00 97.44 88 THR A C 1
ATOM 679 O O . THR A 1 88 ? 2.278 7.375 -5.805 1.00 97.44 88 THR A O 1
ATOM 682 N N . ALA A 1 89 ? 2.346 5.630 -4.397 1.00 98.12 89 ALA A N 1
ATOM 683 C CA . ALA A 1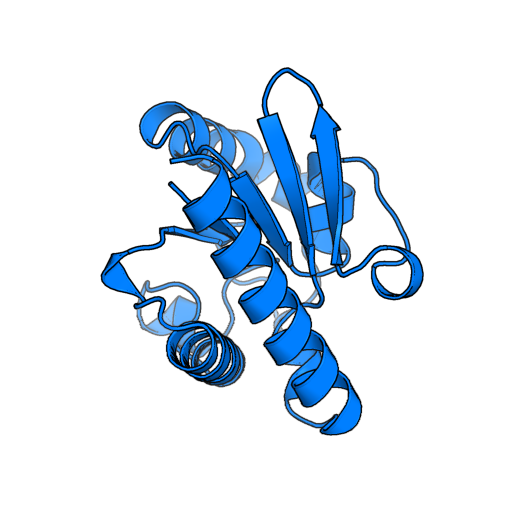 89 ? 0.922 5.692 -4.066 1.00 98.12 89 ALA A CA 1
ATOM 684 C C . ALA A 1 89 ? 0.534 7.021 -3.397 1.00 98.12 89 ALA A C 1
ATOM 686 O O . ALA A 1 89 ? -0.464 7.637 -3.767 1.00 98.12 89 ALA A O 1
ATOM 687 N N . TYR A 1 90 ? 1.350 7.499 -2.449 1.00 98.25 90 TYR A N 1
ATOM 688 C CA . TYR A 1 90 ? 1.092 8.767 -1.764 1.00 98.25 90 TYR A CA 1
ATOM 689 C C . TYR A 1 90 ? 1.155 9.977 -2.712 1.00 98.25 90 TYR A C 1
ATOM 691 O O . TYR A 1 90 ? 0.297 10.858 -2.664 1.00 98.25 90 TYR A O 1
ATOM 699 N N . GLY A 1 91 ? 2.149 10.003 -3.599 1.00 97.31 91 GLY A N 1
ATOM 700 C CA . GLY A 1 91 ? 2.335 11.051 -4.595 1.00 97.31 91 GLY A CA 1
ATOM 701 C C . GLY A 1 91 ? 1.241 11.047 -5.653 1.00 97.31 91 GLY A C 1
ATOM 702 O O . GLY A 1 91 ? 0.687 12.098 -5.939 1.00 97.31 91 GLY A O 1
ATOM 703 N N . SER A 1 92 ? 0.884 9.878 -6.185 1.00 96.69 92 SER A N 1
ATOM 704 C CA . SER A 1 92 ? -0.124 9.757 -7.242 1.00 96.69 92 SER A CA 1
ATOM 705 C C . SER A 1 92 ? -1.520 10.197 -6.814 1.00 96.69 92 SER A C 1
ATOM 707 O O . SER A 1 92 ? -2.239 10.756 -7.630 1.00 96.69 92 SER A O 1
ATOM 709 N N . ILE A 1 93 ? -1.911 9.948 -5.561 1.00 96.31 93 ILE A N 1
ATOM 710 C CA . ILE A 1 93 ? -3.285 10.216 -5.103 1.00 96.31 93 ILE A CA 1
ATOM 711 C C . ILE A 1 93 ? -3.394 11.555 -4.363 1.00 96.31 93 ILE A C 1
ATOM 713 O O . ILE A 1 93 ? -4.376 12.280 -4.518 1.00 96.31 93 ILE A O 1
ATOM 717 N N . LEU A 1 94 ? -2.392 11.916 -3.554 1.00 96.69 94 LEU A N 1
ATOM 718 C CA . LEU A 1 94 ? -2.459 13.099 -2.686 1.00 96.69 94 LEU A CA 1
ATOM 719 C C . LEU A 1 94 ? -1.424 14.175 -3.021 1.00 96.69 94 LEU A C 1
ATOM 721 O O . LEU A 1 94 ? -1.312 15.142 -2.271 1.00 96.69 94 LEU A O 1
ATOM 725 N N . ASN A 1 95 ? -0.647 14.021 -4.100 1.00 96.06 95 ASN A N 1
ATOM 726 C CA . ASN A 1 95 ? 0.514 14.874 -4.400 1.00 96.06 95 ASN A CA 1
ATOM 727 C C . ASN A 1 95 ? 1.504 14.962 -3.220 1.00 96.06 95 ASN A C 1
ATOM 729 O O . ASN A 1 95 ? 2.237 15.939 -3.047 1.00 96.06 95 ASN A O 1
ATOM 733 N N . GLY A 1 96 ? 1.518 13.917 -2.389 1.00 94.94 96 GLY A N 1
ATOM 734 C CA . GLY A 1 96 ? 2.312 13.833 -1.178 1.00 94.94 96 GLY A CA 1
ATOM 735 C C . GLY A 1 96 ? 3.772 13.475 -1.432 1.00 94.94 96 GLY A C 1
ATOM 736 O O . GLY A 1 96 ? 4.129 12.844 -2.426 1.00 94.94 96 GLY A O 1
ATOM 737 N N . LYS A 1 97 ? 4.644 13.848 -0.490 1.00 93.00 97 LYS A N 1
ATOM 738 C CA . LYS A 1 97 ? 6.075 13.509 -0.508 1.00 93.00 97 LYS A CA 1
ATOM 739 C C . LYS A 1 97 ? 6.539 13.032 0.865 1.00 93.00 97 LYS A C 1
ATOM 741 O O . LYS A 1 97 ? 5.934 13.352 1.890 1.00 93.00 97 LYS A O 1
ATOM 746 N N . CYS A 1 98 ? 7.653 12.303 0.882 1.00 94.19 98 CYS A N 1
ATOM 747 C CA . CYS A 1 98 ? 8.341 11.875 2.100 1.00 94.19 98 CYS A CA 1
ATOM 748 C C . CYS A 1 98 ? 7.441 11.062 3.042 1.00 94.19 98 CYS A C 1
ATOM 750 O O . CYS A 1 98 ? 7.097 11.524 4.133 1.00 94.19 98 CYS A O 1
ATOM 752 N N . VAL A 1 99 ? 7.104 9.826 2.658 1.00 97.00 99 VAL A N 1
ATOM 753 C CA . VAL A 1 99 ? 6.383 8.885 3.540 1.00 97.00 99 VAL A CA 1
ATOM 754 C C . VAL A 1 99 ? 7.042 8.771 4.915 1.00 97.00 99 VAL A C 1
ATOM 756 O O . VAL A 1 99 ? 6.346 8.682 5.921 1.00 97.00 99 VAL A O 1
ATOM 759 N N . SER A 1 100 ? 8.367 8.898 5.000 1.00 96.56 100 SER A N 1
ATOM 760 C CA . SER A 1 100 ? 9.078 8.854 6.276 1.00 96.56 100 SER A CA 1
ATOM 761 C C . SER A 1 100 ? 8.671 9.912 7.300 1.00 96.56 100 SER A C 1
ATOM 763 O O . SER A 1 100 ? 8.800 9.671 8.494 1.00 96.56 100 SER A O 1
ATOM 765 N N . LYS A 1 101 ? 8.143 11.058 6.857 1.00 96.81 101 LYS A N 1
ATOM 766 C CA . LYS A 1 101 ? 7.643 12.129 7.734 1.00 96.81 101 LYS A CA 1
ATOM 767 C C . LYS A 1 101 ? 6.133 12.053 7.980 1.00 96.81 101 LYS A C 1
ATOM 769 O O . LYS A 1 101 ? 5.605 12.793 8.813 1.00 96.81 101 LYS A O 1
ATOM 774 N N . ASN A 1 102 ? 5.425 11.223 7.214 1.00 97.56 102 ASN A N 1
ATOM 775 C CA . ASN A 1 102 ? 3.966 11.255 7.120 1.00 97.56 102 ASN A CA 1
ATOM 776 C C . ASN A 1 102 ? 3.281 9.916 7.400 1.00 97.56 102 ASN A C 1
ATOM 778 O O . ASN A 1 102 ? 2.062 9.901 7.539 1.00 97.56 102 ASN A O 1
ATOM 782 N N . HIS A 1 103 ? 4.029 8.818 7.512 1.00 98.12 103 HIS A N 1
ATOM 783 C CA . HIS A 1 103 ? 3.465 7.518 7.851 1.00 98.12 103 HIS A CA 1
ATOM 784 C C . HIS A 1 103 ? 2.711 7.557 9.192 1.00 98.12 103 HIS A C 1
ATOM 786 O O . HIS A 1 103 ? 3.019 8.350 10.086 1.00 98.12 103 HIS A O 1
ATOM 792 N N . GLY A 1 104 ? 1.678 6.726 9.311 1.00 97.50 104 GLY A N 1
ATOM 793 C CA . GLY A 1 104 ? 0.836 6.651 10.500 1.00 97.50 104 GLY A CA 1
ATOM 794 C C . GLY A 1 104 ? -0.163 7.805 10.653 1.00 97.50 104 GLY A C 1
ATOM 795 O O . GLY A 1 104 ? -0.869 7.850 11.666 1.00 97.50 104 GLY A O 1
ATOM 796 N N . LYS A 1 105 ? -0.230 8.745 9.702 1.00 96.94 105 LYS A N 1
ATOM 797 C CA . LYS A 1 105 ? -1.211 9.842 9.678 1.00 96.94 105 LYS A CA 1
ATOM 798 C C . LYS A 1 105 ? -2.420 9.483 8.815 1.00 96.94 105 LYS A C 1
ATOM 800 O O . LYS A 1 105 ? -2.295 8.725 7.852 1.00 96.94 105 LYS A O 1
ATOM 805 N N . ILE A 1 106 ? -3.558 10.082 9.161 1.00 96.56 106 ILE A N 1
ATOM 806 C CA . ILE A 1 106 ? -4.757 10.124 8.323 1.00 96.56 106 ILE A CA 1
ATOM 807 C C . ILE A 1 106 ? -4.854 11.503 7.688 1.00 96.56 106 ILE A C 1
ATOM 809 O O . ILE A 1 106 ? -4.594 12.508 8.348 1.00 96.56 106 ILE A O 1
ATOM 813 N N . ILE A 1 107 ? -5.237 11.525 6.419 1.00 96.50 107 ILE A N 1
ATOM 814 C CA . ILE A 1 107 ? -5.620 12.720 5.682 1.00 96.50 107 ILE A CA 1
ATOM 815 C C . ILE A 1 107 ? -7.067 12.530 5.241 1.00 96.50 107 ILE A C 1
ATOM 817 O O . ILE A 1 107 ? -7.376 11.539 4.584 1.00 96.50 107 ILE A O 1
ATOM 821 N N . ASP A 1 108 ? -7.935 13.466 5.604 1.00 95.00 108 ASP A N 1
ATOM 822 C CA . ASP A 1 108 ? -9.277 13.569 5.033 1.00 95.00 108 ASP A CA 1
ATOM 823 C C . ASP A 1 108 ? -9.204 14.454 3.787 1.00 95.00 108 ASP A C 1
ATOM 825 O O . ASP A 1 108 ? -8.662 15.564 3.836 1.00 95.00 108 ASP A O 1
ATOM 829 N N . LYS A 1 109 ? -9.680 13.934 2.657 1.00 92.94 109 LYS A N 1
ATOM 830 C CA . LYS A 1 109 ? -9.773 14.678 1.405 1.00 92.94 109 LYS A CA 1
ATOM 831 C C . LYS A 1 109 ? -10.923 14.135 0.564 1.00 92.94 109 LYS A C 1
ATOM 833 O O . LYS A 1 109 ? -11.048 12.926 0.395 1.00 92.94 109 LYS A O 1
ATOM 838 N N . ASP A 1 110 ? -11.736 15.0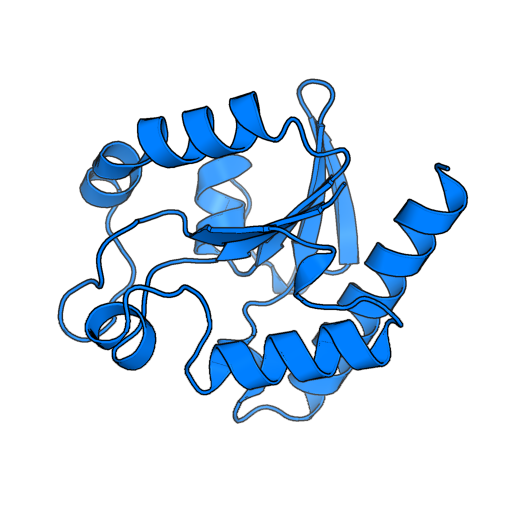27 0.003 1.00 86.56 110 ASP A N 1
ATOM 839 C CA . ASP A 1 110 ? -12.845 14.679 -0.898 1.00 86.56 110 ASP A CA 1
ATOM 840 C C . ASP A 1 110 ? -13.802 13.630 -0.296 1.00 86.56 110 ASP A C 1
ATOM 842 O O . ASP A 1 110 ? -14.259 12.712 -0.975 1.00 86.56 110 ASP A O 1
ATOM 846 N N . LYS A 1 111 ? -14.089 13.758 1.012 1.00 85.50 111 LYS A N 1
ATOM 847 C CA . LYS A 1 111 ? -14.917 12.824 1.802 1.00 85.50 111 LYS A CA 1
ATOM 848 C C . LYS A 1 111 ? -14.364 11.393 1.855 1.00 85.50 111 LYS A C 1
ATOM 850 O O . LYS A 1 111 ? -15.110 10.447 2.100 1.00 85.50 111 LYS A O 1
ATOM 855 N N . ARG A 1 112 ? -13.062 11.220 1.619 1.00 90.38 112 ARG A N 1
ATOM 856 C CA . ARG A 1 112 ? -12.346 9.950 1.741 1.00 90.38 112 ARG A CA 1
ATOM 857 C C . ARG A 1 112 ? -11.195 10.102 2.722 1.00 90.38 112 ARG A C 1
ATOM 859 O O . ARG A 1 112 ? -10.454 11.083 2.702 1.00 90.38 112 ARG A O 1
ATOM 866 N N . MET A 1 113 ? -11.016 9.087 3.557 1.00 96.31 113 MET A N 1
ATOM 867 C CA . MET A 1 113 ? -9.890 9.022 4.477 1.00 96.31 113 MET A CA 1
ATOM 868 C C . MET A 1 113 ? -8.734 8.250 3.848 1.00 96.31 113 MET A C 1
ATOM 870 O O . MET A 1 113 ? -8.887 7.119 3.383 1.00 96.31 113 MET A O 1
ATOM 874 N N . TYR A 1 114 ? -7.546 8.837 3.900 1.00 98.12 114 TYR A N 1
ATOM 875 C CA . TYR A 1 114 ? -6.317 8.243 3.400 1.00 98.12 114 TYR A CA 1
ATOM 876 C C . TYR A 1 114 ? -5.344 8.020 4.545 1.00 98.12 114 TYR A C 1
ATOM 878 O O . TYR A 1 114 ? -5.002 8.950 5.272 1.00 98.12 114 TYR A O 1
ATOM 886 N N . PHE A 1 115 ? -4.860 6.794 4.690 1.00 98.44 115 PHE A N 1
ATOM 887 C CA . PHE A 1 115 ? -3.841 6.445 5.669 1.00 98.44 115 PHE A CA 1
ATOM 888 C C . PHE A 1 115 ? -2.494 6.273 4.972 1.00 98.44 115 PHE A C 1
ATOM 890 O O . PHE A 1 115 ? -2.393 5.547 3.988 1.00 98.44 115 PHE A O 1
ATOM 897 N N . ILE A 1 116 ? -1.442 6.917 5.469 1.00 98.50 116 ILE A N 1
ATOM 898 C CA . ILE A 1 116 ? -0.115 6.837 4.844 1.00 98.50 116 ILE A CA 1
ATOM 899 C C . ILE A 1 116 ? 0.713 5.766 5.546 1.00 98.50 116 ILE A C 1
ATOM 901 O O . ILE A 1 116 ? 0.845 5.778 6.770 1.00 98.50 116 ILE A O 1
ATOM 905 N N . SER A 1 117 ? 1.345 4.878 4.778 1.00 98.31 117 SER A N 1
ATOM 906 C CA . SER A 1 117 ? 2.299 3.908 5.315 1.00 98.31 117 SER A CA 1
ATOM 907 C C . SER A 1 117 ? 3.483 3.672 4.376 1.00 98.31 117 SER A C 1
ATOM 909 O O . SER A 1 117 ? 3.482 4.052 3.203 1.00 98.31 117 SER A O 1
ATOM 911 N N . TYR A 1 118 ? 4.531 3.044 4.902 1.00 98.31 118 TYR A N 1
ATOM 912 C CA . TYR A 1 118 ? 5.650 2.577 4.091 1.00 98.31 118 TYR A CA 1
ATOM 913 C C . TYR A 1 118 ? 5.223 1.454 3.148 1.00 98.31 118 TYR A C 1
ATOM 915 O O . TYR A 1 118 ? 4.327 0.669 3.446 1.00 98.31 118 TYR A O 1
ATOM 923 N N . HIS A 1 119 ? 5.914 1.344 2.014 1.00 97.94 119 HIS A N 1
ATOM 924 C CA . HIS A 1 119 ? 5.739 0.187 1.147 1.00 97.94 119 HIS A CA 1
ATOM 925 C C . HIS A 1 119 ? 6.332 -1.066 1.819 1.00 97.94 119 HIS A C 1
ATOM 927 O O . HIS A 1 119 ? 7.484 -1.004 2.267 1.00 97.94 119 HIS A O 1
ATOM 933 N N . PRO A 1 120 ? 5.634 -2.220 1.833 1.00 97.31 120 PRO A N 1
ATOM 934 C CA . PRO A 1 120 ? 6.126 -3.443 2.474 1.00 97.31 120 PRO A CA 1
ATOM 935 C C . PRO A 1 120 ? 7.509 -3.882 1.977 1.00 97.31 120 PRO A C 1
ATOM 937 O O . PRO A 1 120 ? 8.324 -4.375 2.753 1.00 97.31 120 PRO A O 1
ATOM 940 N N . ALA A 1 121 ? 7.822 -3.635 0.699 1.00 96.56 121 ALA A N 1
ATOM 941 C CA . ALA A 1 121 ? 9.137 -3.938 0.123 1.00 96.56 121 ALA A CA 1
ATOM 942 C C . ALA A 1 121 ? 10.304 -3.250 0.858 1.00 96.56 121 ALA A C 1
ATOM 944 O O . ALA A 1 121 ? 11.368 -3.846 1.003 1.00 96.56 121 ALA A O 1
ATOM 945 N N . ALA A 1 122 ? 10.100 -2.037 1.387 1.00 96.12 122 ALA A N 1
ATOM 946 C CA . ALA A 1 122 ? 11.134 -1.315 2.129 1.00 96.12 122 ALA A CA 1
ATOM 947 C C . ALA A 1 122 ? 11.495 -2.007 3.458 1.00 96.12 122 ALA A C 1
ATOM 949 O O . ALA A 1 122 ? 12.564 -1.773 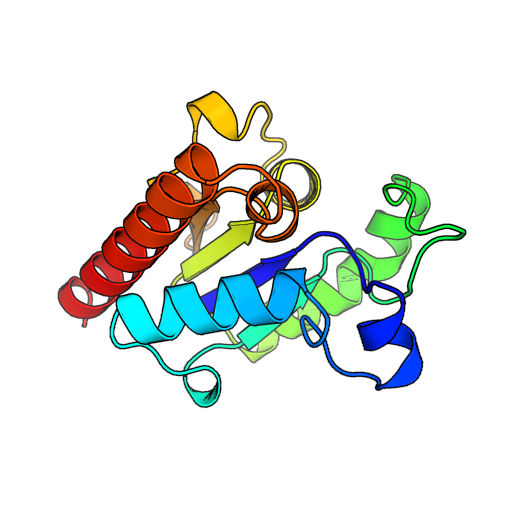4.017 1.00 96.12 122 ALA A O 1
ATOM 950 N N . THR A 1 123 ? 10.617 -2.879 3.960 1.00 96.44 123 THR A N 1
ATOM 951 C CA . THR A 1 123 ? 10.807 -3.593 5.227 1.00 96.44 123 THR A CA 1
ATOM 952 C C . THR A 1 123 ? 11.607 -4.889 5.087 1.00 96.44 123 THR A C 1
ATOM 954 O O . THR A 1 123 ? 12.078 -5.408 6.096 1.00 96.44 123 THR A O 1
ATOM 957 N N . ILE A 1 124 ? 11.792 -5.406 3.861 1.00 95.31 124 ILE A N 1
ATOM 958 C CA . ILE A 1 124 ? 12.374 -6.738 3.607 1.00 95.31 124 ILE A CA 1
ATOM 959 C C . ILE A 1 124 ? 13.768 -6.867 4.230 1.00 95.31 124 ILE A C 1
ATOM 961 O O . ILE A 1 124 ? 14.047 -7.855 4.903 1.00 95.31 124 ILE A O 1
ATOM 965 N N . TYR A 1 125 ? 14.608 -5.847 4.048 1.00 93.81 125 TYR A N 1
ATOM 966 C CA . TYR A 1 125 ? 15.987 -5.818 4.547 1.00 93.81 125 TYR A CA 1
ATOM 967 C C . TYR A 1 125 ? 16.186 -4.804 5.681 1.00 93.81 125 TYR A C 1
ATOM 969 O O . TYR A 1 125 ? 17.314 -4.507 6.062 1.00 93.81 125 TYR A O 1
ATOM 977 N N . ASN A 1 126 ? 15.097 -4.248 6.223 1.00 96.56 126 ASN A N 1
ATOM 978 C CA . ASN A 1 126 ? 15.151 -3.239 7.276 1.00 96.56 126 ASN A CA 1
ATOM 979 C C . ASN A 1 126 ? 14.215 -3.617 8.437 1.00 96.56 126 ASN A C 1
ATOM 981 O O . ASN A 1 126 ? 13.042 -3.228 8.445 1.00 96.56 126 ASN A O 1
ATOM 985 N N . PRO A 1 127 ? 14.726 -4.340 9.454 1.00 94.50 127 PRO A N 1
ATOM 986 C CA . PRO A 1 127 ? 13.926 -4.797 10.589 1.00 94.50 127 PRO A CA 1
ATOM 987 C C . PRO A 1 127 ? 13.284 -3.657 11.387 1.00 94.50 127 PRO A C 1
ATOM 989 O O . PRO A 1 127 ? 12.150 -3.786 11.852 1.00 94.50 127 PRO A O 1
ATOM 992 N N . LYS A 1 128 ? 13.984 -2.521 11.530 1.00 97.19 128 LYS A N 1
ATOM 993 C CA . LYS A 1 128 ? 13.449 -1.330 12.206 1.00 97.19 128 LYS A CA 1
ATOM 994 C C . LYS A 1 128 ? 12.219 -0.814 11.466 1.00 97.19 128 LYS A C 1
ATOM 996 O O . LYS A 1 128 ? 11.190 -0.564 12.090 1.00 97.19 128 LYS A O 1
ATOM 1001 N N . LEU A 1 129 ? 12.306 -0.718 10.140 1.00 97.31 129 LEU A N 1
ATOM 1002 C CA . LEU A 1 129 ? 11.184 -0.290 9.315 1.00 97.31 129 LEU A CA 1
ATOM 1003 C C . LEU A 1 129 ? 10.043 -1.312 9.312 1.00 97.31 129 LEU A C 1
ATOM 1005 O O . LEU A 1 129 ? 8.882 -0.919 9.334 1.00 97.31 129 LEU A O 1
ATOM 1009 N N . GLY A 1 130 ? 10.355 -2.608 9.377 1.00 97.69 130 GLY A N 1
ATOM 1010 C CA . GLY A 1 130 ? 9.355 -3.663 9.555 1.00 97.69 130 GLY A CA 1
ATOM 1011 C C . GLY A 1 130 ? 8.530 -3.501 10.833 1.00 97.69 130 GLY A C 1
ATOM 1012 O O . GLY A 1 130 ? 7.308 -3.626 10.788 1.00 97.69 130 GLY A O 1
ATOM 1013 N N . LYS A 1 131 ? 9.164 -3.154 11.963 1.00 97.94 131 LYS A N 1
ATOM 1014 C CA . LYS A 1 131 ? 8.443 -2.855 13.215 1.00 97.94 131 LYS A CA 1
ATOM 1015 C C . LYS A 1 131 ? 7.533 -1.633 13.072 1.00 97.94 131 LYS A C 1
ATOM 1017 O O . LYS A 1 131 ? 6.388 -1.677 13.512 1.00 97.94 131 LYS A O 1
ATOM 1022 N N . ILE A 1 132 ? 8.026 -0.568 12.435 1.00 98.12 132 ILE A N 1
ATOM 1023 C CA . ILE A 1 132 ? 7.247 0.653 12.183 1.00 98.12 132 ILE A CA 1
ATOM 1024 C C . ILE A 1 132 ? 6.024 0.341 11.315 1.00 98.12 132 ILE A C 1
ATOM 1026 O O . ILE A 1 132 ? 4.907 0.662 11.704 1.00 98.12 132 ILE A O 1
ATOM 1030 N N . PHE A 1 133 ? 6.219 -0.360 10.198 1.00 98.38 133 PHE A N 1
ATOM 1031 C CA . PHE A 1 133 ? 5.143 -0.756 9.294 1.00 98.38 133 PHE A CA 1
ATOM 1032 C C . PHE A 1 133 ? 4.071 -1.595 10.005 1.00 98.38 133 PHE A C 1
ATOM 1034 O O . PHE A 1 133 ? 2.889 -1.274 9.931 1.00 98.38 133 PHE A O 1
ATOM 1041 N N . LYS A 1 134 ? 4.466 -2.612 10.786 1.00 98.31 134 LYS A N 1
ATOM 1042 C CA . LYS A 1 134 ? 3.513 -3.411 11.580 1.00 98.31 134 LYS A CA 1
ATOM 1043 C C . LYS A 1 134 ? 2.721 -2.551 12.573 1.00 98.31 134 LYS A C 1
ATOM 1045 O O . LYS A 1 134 ? 1.520 -2.758 12.738 1.00 98.31 134 LYS A O 1
ATOM 1050 N N . ASN A 1 135 ? 3.364 -1.578 13.218 1.00 98.25 135 ASN A N 1
ATOM 1051 C CA . ASN A 1 135 ? 2.689 -0.659 14.137 1.00 98.25 135 ASN A CA 1
ATOM 1052 C C . ASN A 1 135 ? 1.713 0.283 13.417 1.00 98.25 135 ASN A C 1
ATOM 1054 O O . ASN A 1 135 ? 0.625 0.528 13.938 1.00 98.25 135 ASN A O 1
ATOM 1058 N N . ASP A 1 136 ? 2.059 0.758 12.220 1.00 98.12 136 ASP A N 1
ATOM 1059 C CA . ASP A 1 136 ? 1.164 1.562 11.386 1.00 98.12 136 ASP A CA 1
ATOM 1060 C C . ASP A 1 136 ? -0.093 0.769 11.002 1.00 98.12 136 ASP A C 1
ATOM 1062 O O . ASP A 1 136 ? -1.204 1.264 11.187 1.00 98.12 136 ASP A O 1
ATOM 1066 N N . ILE A 1 137 ? 0.051 -0.486 10.556 1.00 98.12 137 ILE A N 1
ATOM 1067 C CA . ILE A 1 137 ? -1.100 -1.335 10.204 1.00 98.12 137 ILE A CA 1
ATOM 1068 C C . ILE A 1 137 ? -1.961 -1.655 11.437 1.00 98.12 137 ILE A C 1
ATOM 1070 O O . ILE A 1 137 ? -3.189 -1.599 11.365 1.00 98.12 137 ILE A O 1
ATOM 1074 N N . LYS A 1 138 ? -1.348 -1.897 12.605 1.00 97.69 138 LYS A N 1
ATOM 1075 C CA . LYS A 1 138 ? -2.078 -2.013 13.884 1.00 97.69 138 LYS A CA 1
ATOM 1076 C C . LYS A 1 138 ? -2.865 -0.747 14.217 1.00 97.69 138 LYS A C 1
ATOM 1078 O O . LYS A 1 138 ? -3.991 -0.836 14.702 1.00 97.69 138 LYS A O 1
ATOM 1083 N N . LYS A 1 139 ? -2.279 0.432 13.995 1.00 97.25 139 LYS A N 1
ATOM 1084 C CA . LYS A 1 139 ? -2.946 1.718 14.224 1.00 97.25 139 LYS A CA 1
ATOM 1085 C C . LYS A 1 139 ? -4.141 1.881 13.285 1.00 97.25 139 LYS A C 1
ATOM 1087 O O . LYS A 1 139 ? -5.219 2.217 13.766 1.00 97.25 139 LYS A O 1
ATOM 1092 N N . LEU A 1 140 ? -3.966 1.588 11.996 1.00 96.69 140 LEU A N 1
ATOM 1093 C CA . LEU A 1 140 ? -5.036 1.609 10.998 1.00 96.69 140 LEU A CA 1
ATOM 1094 C C . LEU A 1 140 ? -6.204 0.698 11.404 1.00 96.69 140 LEU A C 1
ATOM 1096 O O . LEU A 1 140 ? -7.335 1.166 11.480 1.00 96.69 140 LEU A O 1
ATOM 1100 N N . ALA A 1 141 ? -5.931 -0.560 11.764 1.00 95.19 141 ALA A N 1
ATOM 1101 C CA . ALA A 1 141 ? -6.964 -1.500 12.207 1.00 95.19 141 ALA A CA 1
ATOM 1102 C C . ALA A 1 141 ? -7.754 -0.984 13.426 1.00 95.19 141 ALA A C 1
ATOM 1104 O O . ALA A 1 141 ? -8.973 -1.128 13.489 1.00 95.19 141 ALA A O 1
ATOM 1105 N N . LYS A 1 142 ? -7.079 -0.333 14.386 1.00 94.44 142 LYS A N 1
ATOM 1106 C CA . LYS A 1 142 ? -7.738 0.287 15.550 1.00 94.44 142 LYS A CA 1
ATOM 1107 C C . LYS A 1 142 ? -8.633 1.467 15.181 1.00 94.44 142 LYS A C 1
ATOM 1109 O O . LYS A 1 142 ? -9.626 1.678 15.864 1.00 94.44 142 LYS A O 1
ATOM 1114 N N . ILE A 1 143 ? -8.262 2.257 14.174 1.00 92.06 143 ILE A N 1
ATOM 1115 C CA . ILE A 1 143 ? -9.080 3.388 13.718 1.00 92.06 143 ILE A CA 1
ATOM 1116 C C . ILE A 1 143 ? -10.401 2.876 13.150 1.00 92.06 143 ILE A C 1
ATOM 1118 O O . ILE A 1 143 ? -11.450 3.400 13.497 1.00 92.06 143 ILE A O 1
ATOM 1122 N N . ILE A 1 144 ? -10.343 1.826 12.334 1.00 88.44 144 ILE A N 1
ATOM 1123 C CA . ILE A 1 144 ? -11.527 1.265 11.676 1.00 88.44 144 ILE A CA 1
ATOM 1124 C C . ILE A 1 144 ? -12.509 0.722 12.707 1.00 88.44 144 ILE A C 1
ATOM 1126 O O . ILE A 1 144 ? -13.651 1.149 12.724 1.00 88.44 144 ILE A O 1
ATOM 1130 N N . ARG A 1 145 ? -12.025 -0.087 13.659 1.00 87.00 145 ARG A N 1
ATOM 1131 C CA . ARG A 1 145 ? -12.857 -0.639 14.745 1.00 87.00 145 ARG A CA 1
ATOM 1132 C C . ARG A 1 145 ? -13.497 0.415 15.660 1.00 87.00 145 ARG A C 1
ATOM 1134 O O . ARG A 1 145 ? -14.352 0.062 16.455 1.00 87.00 145 ARG A O 1
ATOM 1141 N N . LYS A 1 146 ? -13.020 1.665 15.645 1.00 78.69 146 LYS A N 1
ATOM 1142 C CA . LYS A 1 146 ? -13.594 2.777 16.425 1.00 78.69 146 LYS A CA 1
ATOM 1143 C C . LYS A 1 146 ? -14.614 3.604 15.639 1.00 78.69 146 LYS A C 1
ATOM 1145 O O . LYS A 1 146 ? -15.278 4.436 16.246 1.00 78.69 146 LYS A O 1
ATOM 1150 N N . GLY A 1 147 ? -14.637 3.463 14.315 1.00 65.69 147 GLY A N 1
ATOM 1151 C CA . GLY A 1 147 ? -15.568 4.152 13.419 1.00 65.69 147 GLY A CA 1
ATOM 1152 C C . GLY A 1 147 ? -16.706 3.259 12.915 1.00 65.69 147 GLY A C 1
ATOM 1153 O O . GLY A 1 147 ? -17.479 3.711 12.072 1.00 65.69 147 GLY A O 1
ATOM 1154 N N . ASP A 1 148 ? -16.761 2.014 13.390 1.00 52.28 148 ASP A N 1
ATOM 1155 C CA . ASP A 1 148 ? -17.924 1.123 13.338 1.00 52.28 148 ASP A CA 1
ATOM 1156 C C . ASP A 1 148 ? -18.739 1.292 14.630 1.00 52.28 148 ASP A C 1
ATOM 1158 O O . ASP A 1 148 ? -19.985 1.246 14.540 1.00 52.28 148 ASP A O 1
#

Radius of gyration: 14.15 Å; chains: 1; bounding box: 34×30×35 Å

pLDDT: mean 95.54, std 5.19, range [52.28, 98.69]

Secondary structure (DSSP, 8-state):
-EEEEES---HHHHHHT-SS-SHHHHHHHHHHHHHT--GGGEEEEESSSSPPGGGPPPPHHHHHHHHHHHHHHHHHH--SEEEEEHHHHHHHHH----HHHHTT-EEEETTEEEEEE--GGGGTT-HHHHHHHHHHHHHHHHHHTT--

Sequence (148 aa):
DIVFVGEAPGKSEDLRGKPFVGTAGKKLDEALENSGLTRDQVYITNIVKCRPPKNRIPNDKEKMMCSDYLENELSIINPKIICLMGNTAYGSILNGKCVSKNHGKIIDKDKRMYFISYHPAATIYNPKLGKIFKNDIKKLAKIIRKGD

Foldseek 3Di:
DEEEEAFEDDPVCQVPVHRLPDPLSVLVQVLCVLLVHHPVNYHYYYLAYHQDVVNDGDDPVRSVVCVVVVVVVCVVVVDQEYEQEAQNSCCSPPVDDDLVVQALDWDQDPNHIYHYAYRSVVCSPPVVNSVVRSVSSNSVSVVVVVVD